Protein AF-A0A1W9UKH0-F1 (afdb_monomer_lite)

Radius of gyration: 16.09 Å; chains: 1; bounding box: 39×40×45 Å

Sequence (152 aa):
MLQLRPEDDPLRRAAEIKTLKNDLTALGKRLGFEAQQQPGWDVRWLEEEREMYVFAISTQAALGRCLLAQRAADKDAQRCLVVPGGRAGLIDLKLQRDPRLAHAVEASGWQFIKFRHLRRLVAKEELDRHALKTVLGLDPIAEQEAAQIPLF

Structure (mmCIF, N/CA/C/O backbone):
data_AF-A0A1W9UKH0-F1
#
_entry.id   AF-A0A1W9UKH0-F1
#
loop_
_atom_site.group_PDB
_atom_site.id
_atom_site.type_symbol
_atom_site.label_atom_id
_atom_site.label_alt_id
_atom_site.label_comp_id
_atom_site.label_asym_id
_atom_site.label_entity_id
_atom_site.label_seq_id
_atom_site.pdbx_PDB_ins_code
_atom_site.Cartn_x
_atom_site.Cartn_y
_atom_site.Cartn_z
_atom_site.occupancy
_atom_site.B_iso_or_equiv
_atom_site.auth_seq_id
_atom_site.auth_comp_id
_atom_site.auth_asym_id
_atom_site.auth_atom_id
_atom_site.pdbx_PDB_model_num
ATOM 1 N N . MET A 1 1 ? 19.414 3.053 -29.979 1.00 34.97 1 MET A N 1
ATOM 2 C CA . MET A 1 1 ? 18.074 3.684 -30.002 1.00 34.97 1 MET A CA 1
ATOM 3 C C . MET A 1 1 ? 17.412 3.402 -28.660 1.00 34.97 1 MET A C 1
ATOM 5 O O . MET A 1 1 ? 17.250 2.237 -28.327 1.00 34.97 1 MET A O 1
ATOM 9 N N . LEU A 1 2 ? 17.131 4.423 -27.848 1.00 42.22 2 LEU A N 1
ATOM 10 C CA . LEU A 1 2 ? 16.536 4.251 -26.519 1.00 42.22 2 LEU A CA 1
ATOM 11 C C . LEU A 1 2 ? 15.012 4.097 -26.681 1.00 42.22 2 LEU A C 1
ATOM 13 O O . LEU A 1 2 ? 14.290 5.089 -26.696 1.00 42.22 2 LEU A O 1
ATOM 17 N N . GLN A 1 3 ? 14.518 2.874 -26.894 1.00 47.09 3 GLN A N 1
ATOM 18 C CA . GLN A 1 3 ? 13.075 2.625 -26.865 1.00 47.09 3 GLN A CA 1
ATOM 19 C C . GLN A 1 3 ? 12.611 2.612 -25.409 1.00 47.09 3 GLN A C 1
ATOM 21 O O . GLN A 1 3 ? 12.989 1.737 -24.629 1.00 47.09 3 GLN A O 1
ATOM 26 N N . LEU A 1 4 ? 11.802 3.609 -25.046 1.00 44.41 4 LEU A N 1
ATOM 27 C CA . LEU A 1 4 ? 11.021 3.587 -23.816 1.00 44.41 4 LEU A CA 1
ATOM 28 C C . LEU A 1 4 ? 10.186 2.311 -23.837 1.00 44.41 4 LEU A C 1
ATOM 30 O O . LEU A 1 4 ? 9.484 2.029 -24.812 1.00 44.41 4 LEU A O 1
ATOM 34 N N . ARG A 1 5 ? 10.309 1.507 -22.784 1.00 55.56 5 ARG A N 1
ATOM 35 C CA . ARG A 1 5 ? 9.525 0.282 -22.682 1.00 55.56 5 ARG A CA 1
ATOM 36 C C . ARG A 1 5 ? 8.041 0.684 -22.691 1.00 55.56 5 ARG A C 1
ATOM 38 O O . ARG A 1 5 ? 7.710 1.774 -22.231 1.00 55.56 5 ARG A O 1
ATOM 45 N N . PRO A 1 6 ? 7.111 -0.154 -23.169 1.00 51.62 6 PRO A N 1
ATOM 46 C CA . PRO A 1 6 ? 5.681 0.190 -23.214 1.00 51.62 6 PRO A CA 1
ATOM 47 C C . PRO A 1 6 ? 5.071 0.557 -21.841 1.00 51.62 6 PRO A C 1
ATOM 49 O O . PRO A 1 6 ? 3.999 1.153 -21.780 1.00 51.62 6 PRO A O 1
ATOM 52 N N . GLU A 1 7 ? 5.775 0.230 -20.754 1.00 51.12 7 GLU A N 1
ATOM 53 C CA . GLU A 1 7 ? 5.556 0.604 -19.346 1.00 51.12 7 GLU A CA 1
ATOM 54 C C . GLU A 1 7 ? 5.993 2.047 -18.975 1.00 51.12 7 GLU A C 1
ATOM 56 O O . GLU A 1 7 ? 5.802 2.506 -17.839 1.00 51.12 7 GLU A O 1
ATOM 61 N N . ASP A 1 8 ? 6.570 2.790 -19.923 1.00 55.06 8 ASP A N 1
ATOM 62 C CA . ASP A 1 8 ? 6.976 4.192 -19.794 1.00 55.06 8 ASP A CA 1
ATOM 63 C C . ASP A 1 8 ? 6.002 5.209 -20.411 1.00 55.06 8 ASP A C 1
ATOM 65 O O . ASP A 1 8 ? 6.180 6.410 -20.200 1.00 55.06 8 ASP A O 1
ATOM 69 N N . ASP A 1 9 ? 4.928 4.751 -21.061 1.00 65.75 9 ASP A N 1
ATOM 70 C CA . ASP A 1 9 ? 3.885 5.620 -21.611 1.00 65.75 9 ASP A CA 1
ATOM 71 C C . ASP A 1 9 ? 3.058 6.324 -20.499 1.00 65.75 9 ASP A C 1
ATOM 73 O O . ASP A 1 9 ? 2.470 5.653 -19.639 1.00 65.75 9 ASP A O 1
ATOM 77 N N . PRO A 1 10 ? 2.987 7.671 -20.477 1.00 66.31 10 PRO A N 1
ATOM 78 C CA . PRO A 1 10 ? 2.275 8.423 -19.439 1.00 66.31 10 PRO A CA 1
ATOM 79 C C . PRO A 1 10 ? 0.762 8.164 -19.386 1.00 66.31 10 PRO A C 1
ATOM 81 O O . PRO A 1 10 ? 0.186 8.152 -18.295 1.00 66.31 10 PRO A O 1
ATOM 84 N N . LEU A 1 11 ? 0.114 7.939 -20.534 1.00 67.81 11 LEU A N 1
ATOM 85 C CA . LEU A 1 11 ? -1.334 7.723 -20.610 1.00 67.81 11 LEU A CA 1
ATOM 86 C C . LEU A 1 11 ? -1.705 6.346 -20.058 1.00 67.81 11 LEU A C 1
ATOM 88 O O . LEU A 1 11 ? -2.628 6.224 -19.249 1.00 67.81 11 LEU A O 1
ATOM 92 N N . ARG A 1 12 ? -0.934 5.314 -20.417 1.00 71.69 12 ARG A N 1
ATOM 93 C CA . ARG A 1 12 ? -1.097 3.960 -19.869 1.00 71.69 12 ARG A CA 1
ATOM 94 C C . ARG A 1 12 ? -0.882 3.929 -18.360 1.00 71.69 12 ARG A C 1
ATOM 96 O O . ARG A 1 12 ? -1.629 3.255 -17.659 1.00 71.69 12 ARG A O 1
ATOM 103 N N . ARG A 1 13 ? 0.071 4.710 -17.841 1.00 73.25 13 ARG A N 1
ATOM 104 C CA . ARG A 1 13 ? 0.289 4.850 -16.391 1.00 73.25 13 ARG A CA 1
ATOM 105 C C . ARG A 1 13 ? -0.894 5.476 -15.675 1.00 73.25 13 ARG A C 1
ATOM 107 O O . ARG A 1 13 ? -1.291 4.980 -14.626 1.00 73.25 13 ARG A O 1
ATOM 114 N N . ALA A 1 14 ? -1.451 6.554 -16.220 1.00 78.38 14 ALA A N 1
ATOM 115 C CA . ALA A 1 14 ? -2.616 7.199 -15.625 1.00 78.38 14 ALA A CA 1
ATOM 116 C C . ALA A 1 14 ? -3.819 6.240 -15.582 1.00 78.38 14 ALA A C 1
ATOM 118 O O . ALA A 1 14 ? -4.493 6.140 -14.555 1.00 78.38 14 ALA A O 1
ATOM 119 N N . ALA A 1 15 ? -4.039 5.484 -16.661 1.00 83.81 15 ALA A N 1
ATOM 120 C CA . ALA A 1 15 ? -5.076 4.457 -16.721 1.00 83.81 15 ALA A CA 1
ATOM 121 C C . ALA A 1 15 ? -4.828 3.309 -15.723 1.00 83.81 15 ALA A C 1
ATOM 123 O O . ALA A 1 15 ? -5.759 2.875 -15.041 1.00 83.81 15 ALA A O 1
ATOM 124 N N . GLU A 1 16 ? -3.582 2.848 -15.584 1.00 84.69 16 GLU A N 1
ATOM 125 C CA . GLU A 1 16 ? -3.219 1.802 -14.624 1.00 84.69 16 GLU A CA 1
ATOM 126 C C . GLU A 1 16 ? -3.432 2.264 -13.178 1.00 84.69 16 GLU A C 1
ATOM 128 O O . GLU A 1 16 ? -4.076 1.559 -12.406 1.00 84.69 16 GLU A O 1
ATOM 133 N N . ILE A 1 17 ? -2.980 3.471 -12.819 1.00 86.38 17 ILE A N 1
ATOM 134 C CA . ILE A 1 17 ? -3.213 4.048 -11.486 1.00 86.38 17 ILE A CA 1
ATOM 135 C C . ILE A 1 17 ? -4.711 4.140 -11.203 1.00 86.38 17 ILE A C 1
ATOM 137 O O . ILE A 1 17 ? -5.156 3.737 -10.131 1.00 86.38 17 ILE A O 1
ATOM 141 N N . LYS A 1 18 ? -5.500 4.648 -12.157 1.00 90.38 18 LYS A N 1
ATOM 142 C CA . LYS A 1 18 ? -6.957 4.750 -12.006 1.00 90.38 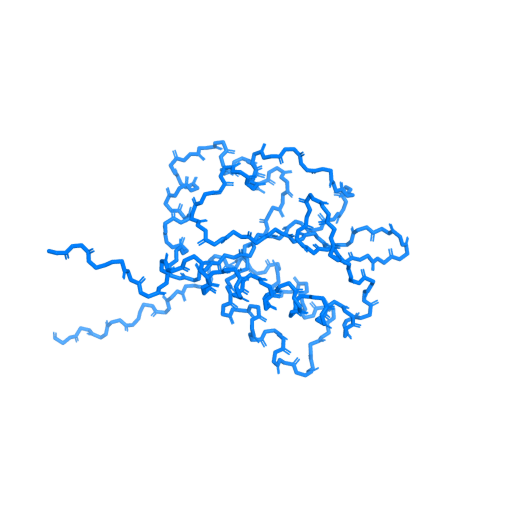18 LYS A CA 1
ATOM 143 C C . LYS A 1 18 ? -7.590 3.379 -11.758 1.00 90.38 18 LYS A C 1
ATOM 145 O O . LYS A 1 18 ? -8.444 3.255 -10.885 1.00 90.38 18 LYS A O 1
ATOM 150 N N . THR A 1 19 ? -7.140 2.357 -12.481 1.00 91.31 19 THR A N 1
ATOM 151 C CA . THR A 1 19 ? -7.604 0.975 -12.298 1.00 91.31 19 THR A CA 1
ATOM 152 C C . THR A 1 19 ? -7.266 0.469 -10.898 1.00 91.31 19 THR A C 1
ATOM 154 O O . THR A 1 19 ? -8.159 0.037 -10.183 1.00 91.31 19 THR A O 1
ATOM 157 N N . LEU A 1 20 ? -6.021 0.639 -10.444 1.00 91.19 20 LEU A N 1
ATOM 158 C CA . LEU A 1 20 ? -5.585 0.211 -9.109 1.00 91.19 20 LEU A CA 1
ATOM 159 C C . LEU A 1 20 ? -6.350 0.917 -7.978 1.00 91.19 20 LEU A C 1
ATOM 161 O O . LEU A 1 20 ? -6.665 0.294 -6.966 1.00 91.19 20 LEU A O 1
ATOM 165 N N . LYS A 1 21 ? -6.677 2.207 -8.136 1.00 93.62 21 LYS A N 1
ATOM 166 C CA . LYS A 1 21 ? -7.517 2.934 -7.169 1.00 93.62 21 LYS A CA 1
ATOM 167 C C . LYS A 1 21 ? -8.922 2.348 -7.092 1.00 93.62 21 LYS A C 1
ATOM 169 O O . LYS A 1 21 ? -9.456 2.169 -5.997 1.00 93.62 21 LYS A O 1
ATOM 174 N N . ASN A 1 22 ? -9.513 2.041 -8.244 1.00 94.25 22 ASN A N 1
ATOM 175 C CA . ASN A 1 22 ? -10.835 1.425 -8.316 1.00 94.25 22 ASN A CA 1
ATOM 176 C C . ASN A 1 22 ? -10.825 0.023 -7.700 1.00 94.25 22 ASN A C 1
ATOM 178 O O . ASN A 1 22 ? -11.698 -0.278 -6.891 1.00 94.25 22 ASN A O 1
ATOM 182 N N . ASP A 1 23 ? -9.804 -0.775 -8.006 1.00 92.19 23 ASP A N 1
ATOM 183 C CA . ASP A 1 23 ? -9.591 -2.115 -7.460 1.00 92.19 23 ASP A CA 1
ATOM 184 C C . ASP A 1 23 ? -9.497 -2.092 -5.927 1.00 92.19 23 ASP A C 1
ATOM 186 O O . ASP A 1 23 ? -10.207 -2.829 -5.247 1.00 92.19 23 ASP A O 1
ATOM 190 N N . LEU A 1 24 ? -8.677 -1.196 -5.364 1.00 93.81 24 LEU A N 1
ATOM 191 C CA . LEU A 1 24 ? -8.571 -1.002 -3.913 1.00 93.81 24 LEU A CA 1
ATOM 192 C C . LEU A 1 24 ? -9.889 -0.538 -3.294 1.00 93.81 24 LEU A C 1
ATOM 194 O O . LEU A 1 24 ? -10.243 -0.962 -2.198 1.00 93.81 24 LEU A O 1
ATOM 198 N N . THR A 1 25 ? -10.621 0.340 -3.978 1.00 94.88 25 THR A N 1
ATOM 199 C CA . THR A 1 25 ? -11.911 0.833 -3.483 1.00 94.88 25 THR A CA 1
ATOM 200 C C . THR A 1 25 ? -12.942 -0.298 -3.444 1.00 94.88 25 THR A C 1
ATOM 202 O O . THR A 1 25 ? -13.641 -0.467 -2.447 1.00 94.88 25 THR A O 1
ATOM 205 N N . ALA A 1 26 ? -13.023 -1.096 -4.511 1.00 92.50 26 ALA A N 1
ATOM 206 C CA . ALA A 1 26 ? -13.922 -2.243 -4.599 1.00 92.50 26 ALA A CA 1
ATOM 207 C C . ALA A 1 26 ? -13.562 -3.320 -3.566 1.00 92.50 26 ALA A C 1
ATOM 209 O O . ALA A 1 26 ? -14.448 -3.839 -2.888 1.00 92.50 26 ALA A O 1
ATOM 210 N N . LEU A 1 27 ? -12.267 -3.602 -3.400 1.00 91.62 27 LEU A N 1
ATOM 211 C CA . LEU A 1 27 ? -11.771 -4.560 -2.417 1.00 91.62 27 LEU A CA 1
ATOM 212 C C . LEU A 1 27 ? -12.121 -4.140 -0.986 1.00 91.62 27 LEU A C 1
ATOM 214 O O . LEU A 1 27 ? -12.656 -4.950 -0.236 1.00 91.62 27 LEU A O 1
ATOM 218 N N . GLY A 1 28 ? -11.878 -2.876 -0.625 1.00 92.06 28 GLY A N 1
ATOM 219 C CA . GLY A 1 28 ? -12.209 -2.358 0.703 1.00 92.06 28 GLY A CA 1
ATOM 220 C C . GLY A 1 28 ? -13.701 -2.473 1.011 1.00 92.06 28 GLY A C 1
ATOM 221 O O . GLY A 1 28 ? -14.067 -3.002 2.057 1.00 92.06 28 GLY A O 1
ATOM 222 N N . LYS A 1 29 ? -14.564 -2.090 0.058 1.00 92.62 29 LYS A N 1
ATOM 223 C CA . LYS A 1 29 ? -16.024 -2.232 0.192 1.00 92.62 29 LYS A CA 1
ATOM 224 C C . LYS A 1 29 ? -16.463 -3.686 0.346 1.00 92.62 29 LYS A C 1
ATOM 226 O O . LYS A 1 29 ? -17.305 -3.974 1.188 1.00 92.62 29 LYS A O 1
ATOM 231 N N . ARG A 1 30 ? -15.882 -4.609 -0.430 1.00 91.56 30 ARG A N 1
ATOM 232 C CA . ARG A 1 30 ? -16.169 -6.050 -0.322 1.00 91.56 30 ARG A CA 1
ATOM 233 C C . ARG A 1 30 ? -15.784 -6.606 1.048 1.00 91.56 30 ARG A C 1
ATOM 235 O O . ARG A 1 30 ? -16.481 -7.456 1.581 1.00 91.56 30 ARG A O 1
ATOM 242 N N . LEU A 1 31 ? -14.706 -6.087 1.625 1.00 90.25 31 LEU A N 1
ATOM 243 C CA . LEU A 1 31 ? -14.272 -6.408 2.980 1.00 90.25 31 LEU A CA 1
ATOM 244 C C . LEU A 1 31 ? -15.066 -5.649 4.058 1.00 90.25 31 LEU A C 1
ATOM 246 O O . LEU A 1 31 ? -14.767 -5.799 5.236 1.00 90.25 31 LEU A O 1
ATOM 250 N N . GLY A 1 32 ? -16.066 -4.840 3.701 1.00 92.12 32 GLY A N 1
ATOM 251 C CA . GLY A 1 32 ? -16.909 -4.098 4.642 1.00 92.12 32 GLY A CA 1
ATOM 252 C C . GLY A 1 32 ? -16.271 -2.832 5.219 1.00 92.12 32 GLY A C 1
ATOM 253 O O . GLY A 1 32 ? -16.735 -2.358 6.248 1.00 92.12 32 GLY A O 1
ATOM 254 N N . PHE A 1 33 ? -15.198 -2.314 4.619 1.00 93.31 33 PHE A N 1
ATOM 255 C CA . PHE A 1 33 ? -14.654 -1.001 4.968 1.00 93.31 33 PHE A CA 1
ATOM 256 C C . PHE A 1 33 ? -15.355 0.109 4.188 1.00 93.31 33 PHE A C 1
ATOM 258 O O . PHE A 1 33 ? -15.760 -0.064 3.031 1.00 93.31 33 PHE A O 1
ATOM 265 N N . GLU A 1 34 ? -15.374 1.303 4.765 1.00 94.88 34 GLU A N 1
ATOM 266 C CA . GLU A 1 34 ? -15.670 2.521 4.028 1.00 94.88 34 GLU A CA 1
ATOM 267 C C . GLU A 1 34 ? -14.443 2.927 3.203 1.00 94.88 34 GLU A C 1
ATOM 269 O O . GLU A 1 34 ? -13.509 3.557 3.694 1.00 94.88 34 GLU A O 1
ATOM 274 N N . ALA A 1 35 ? -14.412 2.525 1.930 1.00 94.62 35 ALA A N 1
ATOM 275 C CA . ALA A 1 35 ? -13.297 2.831 1.038 1.00 94.62 35 ALA A CA 1
ATOM 276 C C . ALA A 1 35 ? -13.519 4.137 0.258 1.00 94.62 35 ALA A C 1
ATOM 278 O O . ALA A 1 35 ? -14.486 4.259 -0.503 1.00 94.62 35 ALA A O 1
ATOM 279 N N . GLN A 1 36 ? -12.590 5.085 0.397 1.00 93.50 36 GLN A N 1
ATOM 280 C CA . GLN A 1 36 ? -12.674 6.424 -0.190 1.00 93.50 36 GLN A CA 1
ATOM 281 C C . GLN A 1 36 ? -11.380 6.804 -0.927 1.00 93.50 36 GLN A C 1
ATOM 283 O O . GLN A 1 36 ? -10.279 6.486 -0.481 1.00 93.50 36 GLN A O 1
ATOM 288 N N . GLN A 1 37 ? -11.503 7.515 -2.050 1.00 92.44 37 GLN A N 1
ATOM 289 C CA . GLN A 1 37 ? -10.371 8.132 -2.757 1.00 92.44 37 GLN A CA 1
ATOM 290 C C . GLN A 1 37 ? -10.314 9.612 -2.366 1.00 92.44 37 GLN A C 1
ATOM 292 O O . GLN A 1 37 ? -11.291 10.327 -2.579 1.00 92.44 37 GLN A O 1
ATOM 297 N N . GLN A 1 38 ? -9.204 10.085 -1.795 1.00 79.19 38 GLN A N 1
ATOM 298 C CA . GLN A 1 38 ? -9.087 11.461 -1.293 1.00 79.19 38 GLN A CA 1
ATOM 299 C C . GLN A 1 38 ? -7.710 12.079 -1.596 1.00 79.19 38 GLN A C 1
ATOM 301 O O . GLN A 1 38 ? -6.768 11.379 -1.946 1.00 79.19 38 GLN A O 1
ATOM 306 N N . PRO A 1 39 ? -7.536 13.404 -1.482 1.00 75.94 39 PRO A N 1
ATOM 307 C CA . PRO A 1 39 ? -6.207 14.008 -1.504 1.00 75.94 39 PRO A CA 1
ATOM 308 C C . PRO A 1 39 ? -5.307 13.497 -0.355 1.00 75.94 39 PRO A C 1
ATOM 310 O O . PRO A 1 39 ? -5.769 13.143 0.732 1.00 75.94 39 PRO A O 1
ATOM 313 N N . GLY A 1 40 ? -3.994 13.446 -0.598 1.00 83.31 40 GLY A N 1
ATOM 314 C CA . GLY A 1 40 ? -2.974 12.984 0.360 1.00 83.31 40 GLY A CA 1
ATOM 315 C C . GLY A 1 40 ? -2.702 11.473 0.332 1.00 83.31 40 GLY A C 1
ATOM 316 O O . GLY A 1 40 ? -1.538 11.067 0.328 1.00 83.31 40 GLY A O 1
ATOM 317 N N . TRP A 1 41 ? -3.751 10.654 0.218 1.00 88.94 41 TRP A N 1
ATOM 318 C CA . TRP A 1 41 ? -3.674 9.192 0.093 1.00 88.94 41 TRP A CA 1
ATOM 319 C C . TRP A 1 41 ? -4.503 8.719 -1.094 1.00 88.94 41 TRP A C 1
ATOM 321 O O . TRP A 1 41 ? -5.654 9.105 -1.218 1.00 88.94 41 TRP A O 1
ATOM 331 N N . ASP A 1 42 ? -3.959 7.857 -1.948 1.00 92.00 42 ASP A N 1
ATOM 332 C CA . ASP A 1 42 ? -4.658 7.418 -3.157 1.00 92.00 42 ASP A CA 1
ATOM 333 C C . ASP A 1 42 ? -5.978 6.700 -2.855 1.00 92.00 42 ASP A C 1
ATOM 335 O O . ASP A 1 42 ? -6.949 6.902 -3.588 1.00 92.00 42 ASP A O 1
ATOM 339 N N . VAL A 1 43 ? -6.008 5.902 -1.780 1.00 94.31 43 VAL A N 1
ATOM 340 C CA . VAL A 1 43 ? -7.210 5.263 -1.222 1.00 94.31 43 VAL A CA 1
ATOM 341 C C . VAL A 1 43 ? -7.077 5.178 0.302 1.00 94.31 43 VAL A C 1
ATOM 343 O O . VAL A 1 43 ? -5.984 4.928 0.808 1.00 94.31 43 VAL A O 1
ATOM 346 N N . ARG A 1 44 ? -8.180 5.347 1.031 1.00 94.44 44 ARG A N 1
ATOM 347 C CA . ARG A 1 44 ? -8.289 5.106 2.478 1.00 94.44 44 ARG A CA 1
ATOM 348 C C . ARG A 1 44 ? -9.421 4.130 2.747 1.00 94.44 44 ARG A C 1
ATOM 350 O O . ARG A 1 44 ? -10.456 4.216 2.088 1.00 94.44 44 ARG A O 1
ATOM 357 N N . TRP A 1 45 ? -9.221 3.216 3.684 1.00 94.94 45 TRP A N 1
ATOM 358 C CA . TRP A 1 45 ? -10.255 2.317 4.185 1.00 94.94 45 TRP A CA 1
ATOM 359 C C . TRP A 1 45 ? -10.520 2.648 5.642 1.00 94.94 45 TRP A C 1
ATOM 361 O O . TRP A 1 45 ? -9.601 2.577 6.464 1.00 94.94 45 TRP A O 1
ATOM 371 N N . LEU A 1 46 ? -11.767 3.009 5.927 1.00 93.81 46 LEU A N 1
ATOM 372 C CA . LEU A 1 46 ? -12.204 3.410 7.249 1.00 93.81 46 LEU A CA 1
ATOM 373 C C . LEU A 1 46 ? -13.140 2.372 7.872 1.00 93.81 46 LEU A C 1
ATOM 375 O O . LEU A 1 46 ? -13.839 1.634 7.171 1.00 93.81 46 LEU A O 1
ATOM 379 N N . GLU A 1 47 ? -13.143 2.342 9.196 1.00 93.12 47 GLU A N 1
ATOM 380 C CA . GLU A 1 47 ? -14.090 1.624 10.042 1.00 93.12 47 GLU A CA 1
ATOM 381 C C . GLU A 1 47 ? -14.453 2.537 11.210 1.00 93.12 47 GLU A C 1
ATOM 383 O O . GLU A 1 47 ? -13.557 3.034 11.885 1.00 93.12 47 GLU A O 1
ATOM 388 N N . GLU A 1 48 ? -15.747 2.797 11.421 1.00 90.06 48 GLU A N 1
ATOM 389 C CA . GLU A 1 48 ? -16.217 3.704 12.484 1.00 90.06 48 GLU A CA 1
ATOM 390 C C . GLU A 1 48 ? -15.474 5.057 12.471 1.00 90.06 48 GLU A C 1
ATOM 392 O O . GLU A 1 48 ? -14.975 5.525 13.492 1.00 90.06 48 GLU A O 1
ATOM 397 N N . GLU A 1 49 ? -15.337 5.652 11.279 1.00 87.44 49 GLU A N 1
ATOM 398 C CA . GLU A 1 49 ? -14.614 6.914 11.027 1.00 87.44 49 GLU A CA 1
ATOM 399 C C . GLU A 1 49 ? -13.094 6.876 11.287 1.00 87.44 49 GLU A C 1
ATOM 401 O O . GLU A 1 49 ? -12.414 7.875 11.052 1.00 87.44 49 GLU A O 1
ATOM 406 N N . ARG A 1 50 ? -12.534 5.730 11.695 1.00 91.25 50 ARG A N 1
ATOM 407 C CA . ARG A 1 50 ? -11.091 5.535 11.889 1.00 91.25 50 ARG A CA 1
ATOM 408 C C . ARG A 1 50 ? -10.436 4.930 10.666 1.00 91.25 50 ARG A C 1
ATOM 410 O O . ARG A 1 50 ? -10.954 3.996 10.056 1.00 91.25 50 ARG A O 1
ATOM 417 N N . GLU A 1 51 ? -9.254 5.417 10.331 1.00 92.50 51 GLU A N 1
ATOM 418 C CA . GLU A 1 51 ? -8.455 4.877 9.242 1.00 92.50 51 GLU A CA 1
ATOM 419 C C . GLU A 1 51 ? -7.805 3.554 9.657 1.00 92.50 51 GLU A C 1
ATOM 421 O O . GLU A 1 51 ? -6.917 3.510 10.505 1.00 92.50 51 GLU A O 1
ATOM 426 N N . MET A 1 52 ? -8.209 2.464 9.005 1.00 91.88 52 MET A N 1
ATOM 427 C CA . MET A 1 52 ? -7.614 1.143 9.226 1.00 91.88 52 MET A CA 1
ATOM 428 C C . MET A 1 52 ? -6.473 0.881 8.245 1.00 91.88 52 MET A C 1
ATOM 430 O O . MET A 1 52 ? -5.441 0.323 8.614 1.00 91.88 52 MET A O 1
ATOM 434 N N . TYR A 1 53 ? -6.640 1.319 6.992 1.00 92.75 53 TYR A N 1
ATOM 435 C CA . TYR A 1 53 ? -5.615 1.217 5.955 1.00 92.75 53 TYR A CA 1
ATOM 436 C C . TYR A 1 53 ? -5.552 2.486 5.115 1.00 92.75 53 TYR A C 1
ATOM 438 O O . TYR A 1 53 ? -6.576 3.016 4.677 1.00 92.75 53 TYR A O 1
ATOM 446 N N . VAL A 1 54 ? -4.336 2.927 4.807 1.00 93.50 54 VAL A N 1
ATOM 447 C CA . VAL A 1 54 ? -4.088 4.059 3.913 1.00 93.50 54 VAL A CA 1
ATOM 448 C C . VAL A 1 54 ? -3.106 3.655 2.820 1.00 93.50 54 VAL A C 1
ATOM 450 O O . VAL A 1 54 ? -2.021 3.132 3.079 1.00 93.50 54 VAL A O 1
ATOM 453 N N . PHE A 1 55 ? -3.495 3.877 1.567 1.00 93.06 55 PHE A N 1
ATOM 454 C CA . PHE A 1 55 ? -2.773 3.399 0.395 1.00 93.06 55 PHE A CA 1
ATOM 455 C C . PHE A 1 55 ? -2.189 4.561 -0.397 1.00 93.06 55 PHE A C 1
ATOM 457 O O . PHE A 1 55 ? -2.885 5.509 -0.764 1.00 93.06 55 PHE A O 1
ATOM 464 N N . ALA A 1 56 ? -0.904 4.460 -0.710 1.00 91.81 56 ALA A N 1
ATOM 465 C CA . ALA A 1 56 ? -0.226 5.285 -1.696 1.00 91.81 56 ALA A CA 1
ATOM 466 C C . ALA A 1 56 ? 0.161 4.408 -2.889 1.00 91.81 56 ALA A C 1
ATOM 468 O O . ALA A 1 56 ? 0.647 3.297 -2.705 1.00 91.81 56 ALA A O 1
ATOM 469 N N . ILE A 1 57 ? -0.012 4.894 -4.112 1.00 89.25 57 ILE A N 1
ATOM 470 C CA . ILE A 1 57 ? 0.368 4.192 -5.337 1.00 89.25 57 ILE A CA 1
ATOM 471 C C . ILE A 1 57 ? 1.556 4.928 -5.942 1.00 89.25 57 ILE A C 1
ATOM 473 O O . ILE A 1 57 ? 1.476 6.110 -6.271 1.00 89.25 57 ILE A O 1
ATOM 477 N N . SER A 1 58 ? 2.667 4.220 -6.127 1.00 85.69 58 SER A N 1
ATOM 478 C CA . SER A 1 58 ? 3.844 4.772 -6.789 1.00 85.69 58 SER A CA 1
ATOM 479 C C . SER A 1 58 ? 4.165 3.968 -8.036 1.00 85.69 58 SER A C 1
ATOM 481 O O . SER A 1 58 ? 4.531 2.799 -7.963 1.00 85.69 58 SER A O 1
ATOM 483 N N . THR A 1 59 ? 4.043 4.596 -9.205 1.00 74.19 59 THR A N 1
ATOM 484 C CA . THR A 1 59 ? 4.385 3.959 -10.487 1.00 74.19 59 THR A CA 1
ATOM 485 C C . THR A 1 59 ? 5.867 4.040 -10.805 1.00 74.19 59 THR A C 1
ATOM 487 O O . THR A 1 59 ? 6.351 3.283 -11.639 1.00 74.19 59 THR A O 1
ATOM 490 N N . GLN A 1 60 ? 6.620 4.920 -10.149 1.00 68.94 60 GLN A N 1
ATOM 491 C CA . GLN A 1 60 ? 8.067 5.057 -10.304 1.00 68.94 60 GLN A CA 1
ATOM 492 C C . GLN A 1 60 ? 8.763 4.585 -9.026 1.00 68.94 60 GLN A C 1
ATOM 494 O O . GLN A 1 60 ? 8.188 4.642 -7.948 1.00 68.94 60 GLN A O 1
ATOM 499 N N . ALA A 1 61 ? 10.045 4.218 -9.089 1.00 64.38 61 ALA A N 1
ATOM 500 C CA . ALA A 1 61 ? 10.844 3.991 -7.876 1.00 64.38 61 ALA A CA 1
ATOM 501 C C . ALA A 1 61 ? 11.122 5.305 -7.094 1.00 64.38 61 ALA A C 1
ATOM 503 O O . ALA A 1 61 ? 12.157 5.449 -6.446 1.00 64.38 61 ALA A O 1
ATOM 504 N N . ALA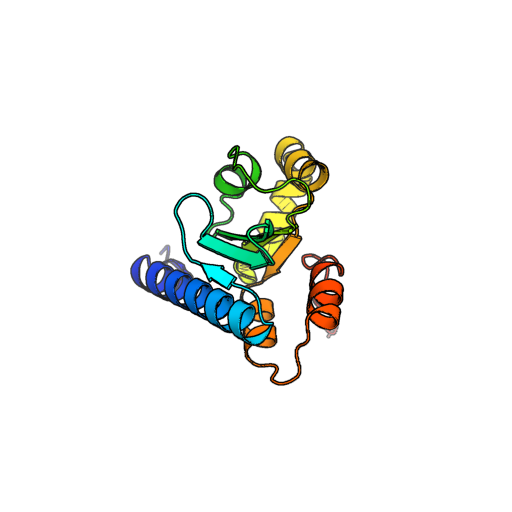 A 1 62 ? 10.246 6.309 -7.193 1.00 72.06 62 ALA A N 1
ATOM 505 C CA . ALA A 1 62 ? 10.320 7.611 -6.543 1.00 72.06 62 ALA A CA 1
ATOM 506 C C . ALA A 1 62 ? 9.800 7.530 -5.095 1.00 72.06 62 ALA A C 1
ATOM 508 O O . ALA A 1 62 ? 8.900 8.264 -4.696 1.00 72.06 62 ALA A O 1
ATOM 509 N N . LEU A 1 63 ? 10.383 6.619 -4.313 1.00 77.94 63 LEU A N 1
ATOM 510 C CA . LEU A 1 63 ? 9.971 6.301 -2.944 1.00 77.94 63 LEU A CA 1
ATOM 511 C C . LEU A 1 63 ? 9.989 7.514 -2.009 1.00 77.94 63 LEU A C 1
ATOM 513 O O . LEU A 1 63 ? 9.096 7.654 -1.184 1.00 77.94 63 LEU A O 1
ATOM 517 N N . GLY A 1 64 ? 10.954 8.424 -2.178 1.00 75.25 64 GLY A N 1
ATOM 518 C CA . GLY A 1 64 ? 11.105 9.592 -1.306 1.00 75.25 64 GLY A CA 1
ATOM 519 C C . GLY A 1 64 ? 9.861 10.481 -1.240 1.00 75.25 64 GLY A C 1
ATOM 520 O O . GLY A 1 64 ? 9.519 10.956 -0.166 1.00 75.25 64 GLY A O 1
ATOM 521 N N . ARG A 1 65 ? 9.114 10.643 -2.344 1.00 78.31 65 ARG A N 1
ATOM 522 C CA . ARG A 1 65 ? 7.874 11.451 -2.345 1.00 78.31 65 ARG A CA 1
ATOM 523 C C . ARG A 1 65 ? 6.723 10.791 -1.581 1.00 78.31 65 ARG A C 1
ATOM 525 O O . ARG A 1 65 ? 5.770 11.469 -1.206 1.00 78.31 65 ARG A O 1
ATOM 532 N N . CYS A 1 66 ? 6.774 9.476 -1.409 1.00 82.19 66 CYS A N 1
ATOM 533 C CA . CYS A 1 66 ? 5.749 8.719 -0.701 1.00 82.19 66 CYS A CA 1
ATOM 534 C C . CYS A 1 66 ? 6.126 8.532 0.766 1.00 82.19 66 CYS A C 1
ATOM 536 O O . CYS A 1 66 ? 5.317 8.834 1.632 1.00 82.19 66 CYS A O 1
ATOM 538 N N . LEU A 1 67 ? 7.356 8.082 1.020 1.00 83.00 67 LEU A N 1
ATOM 539 C CA . LEU A 1 67 ? 7.824 7.675 2.343 1.00 83.00 67 LEU A CA 1
ATOM 540 C C . LEU A 1 67 ? 8.272 8.852 3.215 1.00 83.00 67 LEU A C 1
ATOM 542 O O . LEU A 1 67 ? 8.079 8.810 4.421 1.00 83.00 67 LEU A O 1
ATOM 546 N N . LEU A 1 68 ? 8.863 9.898 2.622 1.00 81.25 68 LEU A N 1
ATOM 547 C CA . LEU A 1 68 ? 9.355 11.065 3.373 1.00 81.25 68 LEU A CA 1
ATOM 548 C C . LEU A 1 68 ? 8.337 12.209 3.425 1.00 81.25 68 LEU A C 1
ATOM 550 O O . LEU A 1 68 ? 8.543 13.189 4.138 1.00 81.25 68 LEU A O 1
ATOM 554 N N . ALA A 1 69 ? 7.251 12.119 2.653 1.00 78.94 69 ALA A N 1
ATOM 555 C CA . ALA A 1 69 ? 6.165 13.079 2.766 1.00 78.94 69 ALA A CA 1
ATOM 556 C C . ALA A 1 69 ? 5.452 12.859 4.102 1.00 78.94 69 ALA A C 1
ATOM 558 O O . ALA A 1 69 ? 4.954 11.766 4.366 1.00 78.94 69 ALA A O 1
ATOM 559 N N . GLN A 1 70 ? 5.367 13.906 4.920 1.00 70.38 70 GLN A N 1
ATOM 560 C CA . GLN A 1 70 ? 4.557 13.878 6.133 1.00 70.38 70 GLN A CA 1
ATOM 561 C C . GLN A 1 70 ? 3.082 13.814 5.731 1.00 70.38 70 GLN A C 1
ATOM 563 O O . GLN A 1 70 ? 2.481 14.816 5.346 1.00 70.38 70 GLN A O 1
ATOM 568 N N . ARG A 1 71 ? 2.517 12.607 5.757 1.00 78.94 71 ARG A N 1
ATOM 569 C CA . ARG A 1 71 ? 1.098 12.360 5.505 1.00 78.94 71 ARG A CA 1
ATOM 570 C C . ARG A 1 71 ? 0.444 12.003 6.824 1.00 78.94 71 ARG A C 1
ATOM 572 O O . ARG A 1 71 ? 0.817 11.008 7.444 1.00 78.94 71 ARG A O 1
ATOM 579 N N . ALA A 1 72 ? -0.523 12.816 7.231 1.00 79.94 72 ALA A N 1
ATOM 580 C CA . ALA A 1 72 ? -1.369 12.483 8.361 1.00 79.94 72 ALA A CA 1
ATOM 581 C C . ALA A 1 72 ? -2.124 11.182 8.052 1.00 79.94 72 ALA A C 1
ATOM 583 O O . ALA A 1 72 ? -2.656 11.012 6.950 1.00 79.94 72 ALA A O 1
ATOM 584 N N . ALA A 1 73 ? -2.092 10.269 9.010 1.00 83.06 73 ALA A N 1
ATOM 585 C CA . ALA A 1 73 ? -2.963 9.111 9.084 1.00 83.06 73 ALA A CA 1
ATOM 586 C C . ALA A 1 73 ? -3.189 8.796 10.566 1.00 83.06 73 ALA A C 1
ATOM 588 O O . ALA A 1 73 ? -2.355 9.198 11.393 1.00 83.06 73 ALA A O 1
ATOM 589 N N . ASP A 1 74 ? -4.260 8.080 10.894 1.00 85.00 74 ASP A N 1
ATOM 590 C CA . ASP A 1 74 ? -4.491 7.647 12.273 1.00 85.00 74 ASP A CA 1
ATOM 591 C C . ASP A 1 74 ? -3.319 6.804 12.797 1.00 85.00 74 ASP A C 1
ATOM 593 O O . ASP A 1 74 ? -2.593 6.147 12.045 1.00 85.00 74 ASP A O 1
ATOM 597 N N . LYS A 1 75 ? -3.097 6.851 14.117 1.00 81.00 75 LYS A N 1
ATOM 598 C CA . LYS A 1 75 ? -1.926 6.236 14.764 1.00 81.00 75 LYS A CA 1
ATOM 599 C C . LYS A 1 75 ? -1.809 4.738 14.463 1.00 81.00 75 LYS A C 1
ATOM 601 O O . LYS A 1 75 ? -0.701 4.253 14.252 1.00 81.00 75 LYS A O 1
ATOM 606 N N . ASP A 1 76 ? -2.946 4.054 14.412 1.00 85.00 76 ASP A N 1
ATOM 607 C CA . ASP A 1 76 ? -3.035 2.607 14.215 1.00 85.00 76 ASP A CA 1
ATOM 608 C C . ASP A 1 76 ? -3.325 2.226 12.749 1.00 85.00 76 ASP A C 1
ATOM 610 O O . ASP A 1 76 ? -3.477 1.046 12.432 1.00 85.00 76 ASP A O 1
ATOM 614 N N . ALA A 1 77 ? -3.370 3.211 11.841 1.00 89.50 77 ALA A N 1
ATOM 615 C CA . ALA A 1 77 ? -3.612 2.978 10.425 1.00 89.50 77 ALA A CA 1
ATOM 616 C C . ALA A 1 77 ? -2.419 2.273 9.769 1.00 89.50 77 ALA A C 1
ATOM 618 O O . ALA A 1 77 ? -1.277 2.751 9.801 1.00 89.50 77 ALA A O 1
ATOM 619 N N . GLN A 1 78 ? -2.692 1.169 9.076 1.00 90.56 78 GLN A N 1
ATOM 620 C CA . GLN A 1 78 ? -1.682 0.462 8.303 1.00 90.56 78 GLN A CA 1
ATOM 621 C C . GLN A 1 78 ? -1.368 1.232 7.014 1.00 90.56 78 GLN A C 1
ATOM 623 O O . GLN A 1 78 ? -2.216 1.389 6.131 1.00 90.56 78 GLN A O 1
ATOM 628 N N . ARG A 1 79 ? -0.120 1.692 6.876 1.00 91.56 79 ARG A N 1
ATOM 629 C CA . ARG A 1 79 ? 0.356 2.378 5.666 1.00 91.56 79 ARG A CA 1
ATOM 630 C C . ARG A 1 79 ? 0.790 1.363 4.618 1.00 91.56 79 ARG A C 1
ATOM 632 O O . ARG A 1 79 ? 1.617 0.492 4.894 1.00 91.56 79 ARG A O 1
ATOM 639 N N . CYS A 1 80 ? 0.268 1.493 3.406 1.00 91.19 80 CYS A N 1
ATOM 640 C CA . CYS A 1 80 ? 0.544 0.586 2.300 1.00 91.19 80 CYS A CA 1
ATOM 641 C C . CYS A 1 80 ? 1.050 1.356 1.075 1.00 91.19 80 CYS A C 1
ATOM 643 O O . CYS A 1 80 ? 0.391 2.272 0.584 1.00 91.19 80 CYS A O 1
ATOM 645 N N . LEU A 1 81 ? 2.204 0.961 0.540 1.00 89.88 81 LEU A N 1
ATOM 646 C CA . LEU A 1 81 ? 2.759 1.489 -0.700 1.00 89.88 81 LEU A CA 1
ATOM 647 C C . LEU A 1 81 ? 2.601 0.458 -1.820 1.00 89.88 81 LEU A C 1
ATOM 649 O O . LEU A 1 81 ? 3.233 -0.594 -1.824 1.00 89.88 81 LEU A O 1
ATOM 653 N N . VAL A 1 82 ? 1.755 0.768 -2.792 1.00 89.88 82 VAL A N 1
ATOM 654 C CA . VAL A 1 82 ? 1.448 -0.091 -3.933 1.00 89.88 82 VAL A CA 1
ATOM 655 C C . VAL A 1 82 ? 2.409 0.234 -5.078 1.00 89.88 82 VAL A C 1
ATOM 657 O O . VAL A 1 82 ? 2.478 1.382 -5.524 1.00 89.88 82 VAL A O 1
ATOM 660 N N . VAL A 1 83 ? 3.165 -0.759 -5.555 1.00 87.31 83 VAL A N 1
ATOM 661 C CA . VAL A 1 83 ? 4.307 -0.566 -6.473 1.00 87.31 83 VAL A CA 1
ATOM 662 C C . VAL A 1 83 ? 4.324 -1.560 -7.643 1.00 87.31 83 VAL A C 1
ATOM 664 O O . VAL A 1 83 ? 3.860 -2.698 -7.507 1.00 87.31 83 VAL A O 1
ATOM 667 N N . PRO A 1 84 ? 4.880 -1.193 -8.813 1.00 83.88 84 PRO A N 1
ATOM 668 C CA . PRO A 1 84 ? 5.003 -2.114 -9.935 1.00 83.88 84 PRO A CA 1
ATOM 669 C C . PRO A 1 84 ? 6.042 -3.200 -9.639 1.00 83.88 84 PRO A C 1
ATOM 671 O O . PRO A 1 84 ? 7.171 -2.917 -9.238 1.00 83.88 84 PRO A O 1
ATOM 674 N N . GLY A 1 85 ? 5.680 -4.459 -9.905 1.00 77.50 85 GLY A N 1
ATOM 675 C CA . GLY A 1 85 ? 6.527 -5.617 -9.601 1.00 77.50 85 GLY A CA 1
ATOM 676 C C . GLY A 1 85 ? 7.898 -5.581 -10.285 1.00 77.50 85 GLY A C 1
ATOM 677 O O . GLY A 1 85 ? 8.888 -5.913 -9.646 1.00 77.50 85 GLY A O 1
ATOM 678 N N . GLY A 1 86 ? 7.976 -5.106 -11.534 1.00 76.75 86 GLY A N 1
ATOM 679 C CA . GLY A 1 86 ? 9.237 -4.986 -12.281 1.00 76.75 86 GLY A CA 1
ATOM 680 C C . GLY A 1 86 ? 10.220 -3.947 -11.723 1.00 76.75 86 GLY A C 1
ATOM 681 O O . GLY A 1 86 ? 11.348 -3.858 -12.197 1.00 76.75 86 GLY A O 1
ATOM 682 N N . ARG A 1 87 ? 9.815 -3.149 -10.722 1.00 76.94 87 ARG A N 1
ATOM 683 C CA . ARG A 1 87 ? 10.683 -2.180 -10.031 1.00 76.94 87 ARG A CA 1
ATOM 684 C C . ARG A 1 87 ? 10.970 -2.560 -8.577 1.00 76.94 87 ARG A C 1
ATOM 686 O O . ARG A 1 87 ? 11.646 -1.787 -7.908 1.00 76.94 87 ARG A O 1
ATOM 693 N N . ALA A 1 88 ? 10.512 -3.724 -8.106 1.00 79.00 88 ALA A N 1
ATOM 694 C CA . ALA A 1 88 ? 10.729 -4.177 -6.729 1.00 79.00 88 ALA A CA 1
ATOM 695 C C . ALA A 1 88 ? 12.225 -4.250 -6.375 1.00 79.00 88 ALA A C 1
ATOM 697 O O . ALA A 1 88 ? 12.649 -3.579 -5.447 1.00 79.00 88 ALA A O 1
ATOM 698 N N . GLY A 1 89 ? 13.058 -4.892 -7.203 1.00 79.31 89 GLY A N 1
ATOM 699 C CA . GLY A 1 89 ? 14.503 -4.949 -6.935 1.00 79.31 89 GLY A CA 1
ATOM 700 C C . GLY A 1 89 ? 15.192 -3.574 -6.894 1.00 79.31 89 GLY A C 1
ATOM 701 O O . GLY A 1 89 ? 16.140 -3.368 -6.142 1.00 79.31 89 GLY A O 1
ATOM 702 N N . LEU A 1 90 ? 14.696 -2.586 -7.651 1.00 83.00 90 LEU A N 1
ATOM 703 C CA . LEU A 1 90 ? 15.198 -1.207 -7.567 1.00 83.00 90 LEU A CA 1
ATOM 704 C C . LEU A 1 90 ? 14.729 -0.500 -6.286 1.00 83.00 90 LEU A C 1
ATOM 706 O O . LEU A 1 90 ? 15.440 0.362 -5.773 1.00 83.00 90 LEU A O 1
ATOM 710 N N . ILE A 1 91 ? 13.532 -0.821 -5.796 1.00 83.88 91 ILE A N 1
ATOM 711 C CA . ILE A 1 91 ? 13.016 -0.330 -4.515 1.00 83.88 91 ILE A CA 1
ATOM 712 C C . ILE A 1 91 ? 13.879 -0.878 -3.380 1.00 83.88 91 ILE A C 1
ATOM 714 O O . ILE A 1 91 ? 14.375 -0.084 -2.583 1.00 83.88 91 ILE A O 1
ATOM 718 N N . ASP A 1 92 ? 14.159 -2.178 -3.390 1.00 84.00 92 ASP A N 1
ATOM 719 C CA . ASP A 1 92 ? 14.995 -2.843 -2.387 1.00 84.00 92 ASP A CA 1
ATOM 720 C C . ASP A 1 92 ? 16.404 -2.250 -2.372 1.00 84.00 92 ASP A C 1
ATOM 722 O O . ASP A 1 92 ? 16.906 -1.846 -1.325 1.00 84.00 92 ASP A O 1
ATOM 726 N N . LEU A 1 93 ? 17.006 -2.069 -3.554 1.00 84.56 93 LEU A N 1
ATOM 727 C CA . LEU A 1 93 ? 18.308 -1.416 -3.686 1.00 84.56 93 LEU A CA 1
ATOM 728 C C . LEU A 1 93 ? 18.312 0.008 -3.106 1.00 84.56 93 LEU A C 1
ATOM 730 O O . LEU A 1 93 ? 19.313 0.444 -2.541 1.00 84.56 93 LEU A O 1
ATOM 734 N N . LYS A 1 94 ? 17.216 0.762 -3.259 1.00 86.88 94 LYS A N 1
ATOM 735 C CA . LYS A 1 94 ? 17.098 2.119 -2.703 1.00 86.88 94 LYS A CA 1
ATOM 736 C C . LYS A 1 94 ? 16.939 2.111 -1.189 1.00 86.88 94 LYS A C 1
ATOM 738 O O . LYS A 1 94 ? 17.547 2.959 -0.545 1.00 86.88 94 LYS A O 1
ATOM 743 N N . LEU A 1 95 ? 16.161 1.181 -0.640 1.00 87.06 95 LEU A N 1
ATOM 744 C CA . LEU A 1 95 ? 16.001 1.024 0.807 1.00 87.06 95 LEU A CA 1
ATOM 745 C C . LEU A 1 95 ? 17.324 0.627 1.470 1.00 87.06 95 LEU A C 1
ATOM 747 O O . LEU A 1 95 ? 17.689 1.204 2.486 1.00 87.06 95 LEU A O 1
ATOM 751 N N . GLN A 1 96 ? 18.092 -0.269 0.844 1.00 86.62 96 GLN A N 1
ATOM 752 C CA . GLN A 1 96 ? 19.415 -0.670 1.336 1.00 86.62 96 GLN A CA 1
ATOM 753 C C . GLN A 1 96 ? 20.450 0.463 1.287 1.00 86.62 96 GLN A C 1
ATOM 755 O O . GLN A 1 96 ? 21.373 0.492 2.096 1.00 86.62 96 GLN A O 1
ATOM 760 N N . ARG A 1 97 ? 20.338 1.381 0.317 1.00 89.25 97 ARG A N 1
ATOM 761 C CA . ARG A 1 97 ? 21.324 2.454 0.099 1.00 89.25 97 ARG A CA 1
ATOM 762 C C . ARG A 1 97 ? 20.991 3.773 0.794 1.00 89.25 97 ARG A C 1
ATOM 764 O O . ARG A 1 97 ? 21.915 4.533 1.070 1.00 89.25 97 ARG A O 1
ATOM 771 N N . ASP A 1 98 ? 19.716 4.082 1.030 1.00 89.56 98 ASP A N 1
ATOM 772 C CA . ASP A 1 98 ? 19.292 5.329 1.680 1.00 89.56 98 ASP A CA 1
ATOM 773 C C . ASP A 1 98 ? 18.673 5.036 3.059 1.00 89.56 98 ASP A C 1
ATOM 775 O O . ASP A 1 98 ? 17.488 4.688 3.141 1.00 89.56 98 ASP A O 1
ATOM 779 N N . PRO A 1 99 ? 19.430 5.225 4.157 1.00 88.69 99 PRO A N 1
ATOM 780 C CA . PRO A 1 99 ? 18.954 4.912 5.503 1.00 88.69 99 PRO A CA 1
ATOM 781 C C . PRO A 1 99 ? 17.754 5.766 5.923 1.00 88.69 99 PRO A C 1
ATOM 783 O O . PRO A 1 99 ? 16.980 5.351 6.779 1.00 88.69 99 PRO A O 1
ATOM 786 N N . ARG A 1 100 ? 17.537 6.936 5.304 1.00 89.69 100 ARG A N 1
ATOM 787 C CA . ARG A 1 100 ? 16.354 7.764 5.588 1.00 89.69 100 ARG A CA 1
ATOM 788 C C . ARG A 1 100 ? 15.084 7.095 5.081 1.00 89.69 100 ARG A C 1
ATOM 790 O O . ARG A 1 100 ? 14.042 7.216 5.714 1.00 89.69 100 ARG A O 1
ATOM 797 N N . LEU A 1 101 ? 15.163 6.401 3.941 1.00 87.25 101 LEU A N 1
ATOM 798 C CA . LEU A 1 101 ? 14.029 5.659 3.394 1.00 87.25 101 LEU A CA 1
ATOM 799 C C . LEU A 1 101 ? 13.738 4.418 4.235 1.00 87.25 101 LEU A C 1
ATOM 801 O O . LEU A 1 101 ? 12.578 4.194 4.560 1.00 87.25 101 LEU A O 1
ATOM 805 N N . ALA A 1 102 ? 14.771 3.661 4.617 1.00 87.19 102 ALA A N 1
ATOM 806 C CA . ALA A 1 102 ? 14.619 2.510 5.508 1.00 87.19 102 ALA A CA 1
ATOM 807 C C . ALA A 1 102 ? 13.997 2.923 6.851 1.00 87.19 102 ALA A C 1
ATOM 809 O O . ALA A 1 102 ? 12.966 2.385 7.246 1.00 87.19 102 ALA A O 1
ATOM 810 N N . HIS A 1 103 ? 14.532 3.972 7.480 1.00 88.31 103 HIS A N 1
ATOM 811 C CA . HIS A 1 103 ? 13.988 4.490 8.731 1.00 88.31 103 HIS A CA 1
ATOM 812 C C . HIS A 1 103 ? 12.537 4.967 8.587 1.00 88.31 103 HIS A C 1
ATOM 814 O O . HIS A 1 103 ? 11.716 4.705 9.458 1.00 88.31 103 HIS A O 1
ATOM 820 N N . ALA A 1 104 ? 12.185 5.630 7.481 1.00 87.25 104 ALA A N 1
ATOM 821 C CA . ALA A 1 104 ? 10.805 6.043 7.235 1.00 87.25 104 ALA A CA 1
ATOM 822 C C . ALA A 1 104 ? 9.847 4.847 7.083 1.00 87.25 104 ALA A C 1
ATOM 824 O O . ALA A 1 104 ? 8.713 4.917 7.562 1.00 87.25 104 ALA A O 1
ATOM 825 N N . VAL A 1 105 ? 10.295 3.757 6.445 1.00 87.12 105 VAL A N 1
ATOM 826 C CA . VAL A 1 105 ? 9.534 2.499 6.342 1.00 87.12 105 VAL A CA 1
ATOM 827 C C . VAL A 1 105 ? 9.301 1.903 7.723 1.00 87.12 105 VAL A C 1
ATOM 829 O O . VAL A 1 105 ? 8.150 1.657 8.075 1.00 87.12 105 VAL A O 1
ATOM 832 N N . GLU A 1 106 ? 10.365 1.731 8.504 1.00 85.94 106 GLU A N 1
ATOM 833 C CA . GLU A 1 106 ? 10.316 1.109 9.829 1.00 85.94 106 GLU A CA 1
ATOM 834 C C . GLU A 1 106 ? 9.501 1.944 10.825 1.00 85.94 106 GLU A C 1
ATOM 836 O O . GLU A 1 106 ? 8.564 1.438 11.438 1.00 85.94 106 GLU A O 1
ATOM 841 N N . ALA A 1 107 ? 9.791 3.244 10.941 1.00 85.50 107 ALA A N 1
ATOM 842 C CA . ALA A 1 107 ? 9.155 4.123 11.921 1.00 85.50 107 ALA A CA 1
ATOM 843 C C . ALA A 1 107 ? 7.654 4.327 11.669 1.00 85.50 107 ALA A C 1
ATOM 845 O O . ALA A 1 107 ? 6.894 4.550 12.608 1.00 85.50 107 ALA A O 1
ATOM 846 N N . SER A 1 108 ? 7.221 4.267 10.404 1.00 82.81 108 SER A N 1
ATOM 847 C CA . SER A 1 108 ? 5.813 4.461 10.024 1.00 82.81 108 SER A CA 1
ATOM 848 C C . SER A 1 108 ? 5.084 3.158 9.677 1.00 82.81 108 SER A C 1
ATOM 850 O O . SER A 1 108 ? 3.910 3.217 9.297 1.00 82.81 108 SER A O 1
ATOM 852 N N . GLY A 1 109 ? 5.766 2.010 9.788 1.00 85.12 109 GLY A N 1
ATOM 853 C CA . GLY A 1 109 ? 5.216 0.673 9.556 1.00 85.12 109 GLY A CA 1
ATOM 854 C C . GLY A 1 109 ? 4.745 0.416 8.123 1.00 85.12 109 GLY A C 1
ATOM 855 O O . GLY A 1 109 ? 3.698 -0.199 7.935 1.00 85.12 109 GLY A O 1
ATOM 856 N N . TRP A 1 110 ? 5.450 0.919 7.105 1.00 87.94 110 TRP A N 1
ATOM 857 C CA . TRP A 1 110 ? 5.018 0.782 5.707 1.00 87.94 110 TRP A CA 1
ATOM 858 C C . TRP A 1 110 ? 5.068 -0.665 5.201 1.00 87.94 110 TRP A C 1
ATOM 860 O O . TRP A 1 110 ? 6.083 -1.338 5.329 1.00 87.94 110 TRP A O 1
ATOM 870 N N . GLN A 1 111 ? 4.006 -1.090 4.513 1.00 88.06 111 GLN A N 1
ATOM 871 C CA . GLN A 1 111 ? 3.917 -2.379 3.816 1.00 88.06 111 GLN A CA 1
ATOM 872 C C . GLN A 1 111 ? 3.883 -2.184 2.295 1.00 88.06 111 GLN A C 1
ATOM 874 O O . GLN A 1 111 ? 3.210 -1.280 1.801 1.00 88.06 111 GLN A O 1
ATOM 879 N N . PHE A 1 112 ? 4.578 -3.023 1.524 1.00 86.50 112 PHE A N 1
ATOM 880 C CA . PHE A 1 112 ? 4.758 -2.834 0.075 1.00 86.50 112 PHE A CA 1
ATOM 881 C C . PHE A 1 112 ? 3.949 -3.816 -0.778 1.00 86.50 112 PHE A C 1
ATOM 883 O O . PHE A 1 112 ? 4.312 -4.968 -0.939 1.00 86.50 112 PHE A O 1
ATOM 890 N N . ILE A 1 113 ? 2.903 -3.373 -1.462 1.00 87.06 113 ILE A N 1
ATOM 891 C CA . ILE A 1 113 ? 2.046 -4.271 -2.245 1.00 87.06 113 ILE A CA 1
ATOM 892 C C . ILE A 1 113 ? 2.425 -4.209 -3.728 1.00 87.06 113 ILE A C 1
ATOM 894 O O . ILE A 1 113 ? 2.241 -3.190 -4.392 1.00 87.06 113 ILE A O 1
ATOM 898 N N . LYS A 1 114 ? 2.908 -5.315 -4.306 1.00 86.38 114 LYS A N 1
ATOM 899 C CA . LYS A 1 114 ? 3.151 -5.398 -5.759 1.00 86.38 114 LYS A CA 1
ATOM 900 C C . LYS A 1 114 ? 1.815 -5.338 -6.525 1.00 86.38 114 LYS A C 1
ATOM 902 O O . LYS A 1 114 ? 0.856 -6.002 -6.136 1.00 86.38 114 LYS A O 1
ATOM 907 N N . PHE A 1 115 ? 1.754 -4.648 -7.671 1.00 86.69 115 PHE A N 1
ATOM 908 C CA . PHE A 1 115 ? 0.525 -4.538 -8.495 1.00 86.69 115 PHE A CA 1
ATOM 909 C C . PHE A 1 115 ? -0.102 -5.903 -8.815 1.00 86.69 115 PHE A C 1
ATOM 911 O O . PHE A 1 115 ? -1.310 -6.091 -8.698 1.00 86.69 115 PHE A O 1
ATOM 918 N N . ARG A 1 116 ? 0.734 -6.887 -9.167 1.00 83.81 116 ARG A N 1
ATOM 919 C CA . ARG A 1 116 ? 0.305 -8.273 -9.409 1.00 83.81 116 ARG A CA 1
ATOM 920 C C . ARG A 1 116 ? -0.349 -8.925 -8.187 1.00 83.81 116 ARG A C 1
ATOM 922 O O . ARG A 1 116 ? -1.275 -9.707 -8.360 1.00 83.81 116 ARG A O 1
ATOM 929 N N . HIS A 1 117 ? 0.105 -8.611 -6.974 1.00 84.25 117 HIS A N 1
ATOM 930 C CA . HIS A 1 117 ? -0.456 -9.178 -5.743 1.00 84.25 117 HIS A CA 1
ATOM 931 C C . HIS A 1 117 ? -1.800 -8.532 -5.425 1.00 84.25 117 HIS A C 1
ATOM 933 O O . HIS A 1 117 ? -2.753 -9.248 -5.139 1.00 84.25 117 HIS A O 1
ATOM 939 N N . LEU A 1 118 ? -1.917 -7.210 -5.597 1.00 86.38 118 LEU A N 1
ATOM 940 C CA . LEU A 1 118 ? -3.202 -6.521 -5.471 1.00 86.38 118 LEU A CA 1
ATOM 941 C C . LEU A 1 118 ? -4.248 -7.101 -6.435 1.00 86.38 118 LEU A C 1
ATOM 943 O O . LEU A 1 118 ? -5.341 -7.451 -6.007 1.00 86.38 118 LEU A O 1
ATOM 947 N N . ARG A 1 119 ? -3.897 -7.296 -7.714 1.00 85.38 119 ARG A N 1
ATOM 948 C CA . ARG A 1 119 ? -4.811 -7.906 -8.699 1.00 85.38 119 ARG A CA 1
ATOM 949 C C . ARG A 1 119 ? -5.252 -9.317 -8.295 1.00 85.38 119 ARG A C 1
ATOM 951 O O . ARG A 1 119 ? -6.421 -9.652 -8.440 1.00 85.38 119 ARG A O 1
ATOM 958 N N . ARG A 1 120 ? -4.341 -10.131 -7.744 1.00 85.06 120 ARG A N 1
ATOM 959 C CA . ARG A 1 120 ? -4.678 -11.461 -7.205 1.00 85.06 120 ARG A CA 1
ATOM 960 C C . ARG A 1 120 ? -5.636 -11.372 -6.016 1.00 85.06 120 ARG A C 1
ATOM 962 O O . ARG A 1 120 ? -6.563 -12.166 -5.948 1.00 85.06 120 ARG A O 1
ATOM 969 N N . LEU A 1 121 ? -5.433 -10.424 -5.099 1.00 85.12 121 LEU A N 1
ATOM 970 C CA . LEU A 1 121 ? -6.327 -10.213 -3.952 1.00 85.12 121 LEU A CA 1
ATOM 971 C C . LEU A 1 121 ? -7.732 -9.792 -4.391 1.00 85.12 121 LEU A C 1
ATOM 973 O O . LEU A 1 121 ? -8.718 -10.286 -3.857 1.00 85.12 121 LEU A O 1
ATOM 977 N N . VAL A 1 122 ? -7.825 -8.923 -5.395 1.00 85.75 122 VAL A N 1
ATOM 978 C CA . VAL A 1 122 ? -9.106 -8.482 -5.966 1.00 85.75 122 VAL A CA 1
ATOM 979 C C . VAL A 1 122 ? -9.838 -9.651 -6.631 1.00 85.75 122 VAL A C 1
ATOM 981 O O . VAL A 1 122 ? -11.041 -9.808 -6.430 1.00 85.75 122 VAL A O 1
ATOM 984 N N . ALA A 1 123 ? -9.114 -10.509 -7.354 1.00 85.44 123 ALA A N 1
ATOM 985 C CA . ALA A 1 123 ? -9.676 -11.675 -8.036 1.00 85.44 123 ALA A CA 1
ATOM 986 C C . ALA A 1 123 ? -10.089 -12.829 -7.100 1.00 85.44 123 ALA A C 1
ATOM 988 O O . ALA A 1 123 ? -10.859 -13.688 -7.515 1.00 85.44 123 ALA A O 1
ATOM 989 N N . LYS A 1 124 ? -9.596 -12.876 -5.856 1.00 84.25 124 LYS A N 1
ATOM 990 C CA . LYS A 1 124 ? -10.032 -13.870 -4.863 1.00 84.25 124 LYS A CA 1
ATOM 991 C C . LYS A 1 124 ? -11.427 -13.516 -4.346 1.00 84.25 124 LYS A C 1
ATOM 993 O O . LYS A 1 124 ? -11.609 -12.445 -3.771 1.00 84.25 124 LYS A O 1
ATOM 998 N N . GLU A 1 125 ? -12.386 -14.417 -4.535 1.00 72.81 125 GLU A N 1
ATOM 999 C CA . GLU A 1 125 ? -13.768 -14.238 -4.070 1.00 72.81 125 GLU A CA 1
ATOM 1000 C C . GLU A 1 125 ? -13.881 -14.391 -2.545 1.00 72.81 125 GLU A C 1
ATOM 1002 O O . GLU A 1 125 ? -14.486 -13.548 -1.890 1.00 72.81 125 GLU A O 1
ATOM 1007 N N . GLU A 1 126 ? -13.200 -15.382 -1.966 1.00 77.12 126 GLU A N 1
ATOM 1008 C CA . GLU A 1 126 ? -13.201 -15.681 -0.524 1.00 77.12 126 GLU A CA 1
ATOM 1009 C C . GLU A 1 126 ? -12.043 -14.992 0.226 1.00 77.12 126 GLU A C 1
ATOM 1011 O O . GLU A 1 126 ? -11.318 -15.610 1.005 1.00 77.12 126 GLU A O 1
ATOM 1016 N N . LEU A 1 127 ? -11.799 -13.706 -0.043 1.00 80.44 127 LEU A N 1
ATOM 1017 C CA . LEU A 1 127 ? -10.869 -12.928 0.780 1.00 80.44 127 LEU A CA 1
ATOM 1018 C C . LEU A 1 127 ? -11.629 -12.298 1.948 1.00 80.44 127 LEU A C 1
ATOM 1020 O O . LEU A 1 127 ? -12.464 -11.423 1.729 1.00 80.44 127 LEU A O 1
ATOM 1024 N N . ASP A 1 128 ? -11.282 -12.683 3.174 1.00 84.25 128 ASP A N 1
ATOM 1025 C CA . ASP A 1 128 ? -11.737 -12.008 4.389 1.00 84.25 128 ASP A CA 1
ATOM 1026 C C . ASP A 1 128 ? -10.663 -11.061 4.967 1.00 84.25 128 ASP A C 1
ATOM 1028 O O . ASP A 1 128 ? -9.522 -10.968 4.496 1.00 84.25 128 ASP A O 1
ATOM 1032 N N . ARG A 1 129 ? -11.042 -10.312 6.008 1.00 84.00 129 ARG A N 1
ATOM 1033 C CA . ARG A 1 129 ? -10.164 -9.329 6.661 1.00 84.00 129 ARG A CA 1
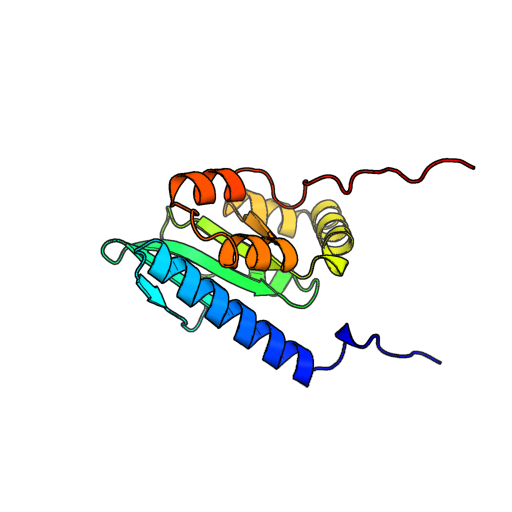ATOM 1034 C C . ARG A 1 1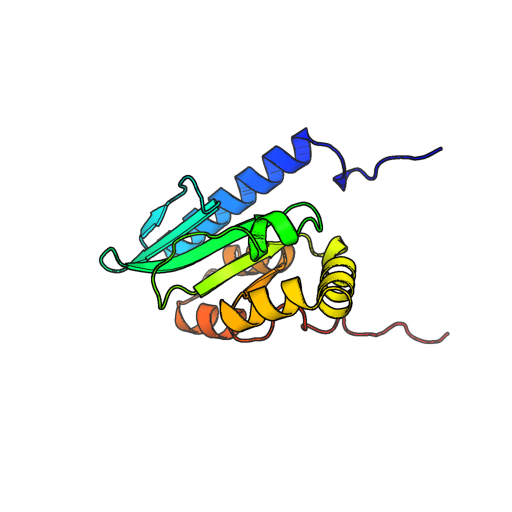29 ? -8.966 -9.967 7.363 1.00 84.00 129 ARG A C 1
ATOM 1036 O O . ARG A 1 129 ? -7.906 -9.345 7.434 1.00 84.00 129 ARG A O 1
ATOM 1043 N N . HIS A 1 130 ? -9.126 -11.175 7.896 1.00 80.12 130 HIS A N 1
ATOM 1044 C CA . HIS A 1 130 ? -8.053 -11.876 8.590 1.00 80.12 130 HIS A CA 1
ATOM 1045 C C . HIS A 1 130 ? -6.994 -12.337 7.586 1.00 80.12 130 HIS A C 1
ATOM 1047 O O . HIS A 1 130 ? -5.809 -12.054 7.759 1.00 80.12 130 HIS A O 1
ATOM 1053 N N . ALA A 1 131 ? -7.433 -12.937 6.480 1.00 77.69 131 ALA A N 1
ATOM 1054 C CA . ALA A 1 131 ? -6.593 -13.326 5.361 1.00 77.69 131 ALA A CA 1
ATOM 1055 C C . ALA A 1 131 ? -5.850 -12.123 4.766 1.00 77.69 131 ALA A C 1
ATOM 1057 O O . ALA A 1 131 ? -4.656 -12.224 4.485 1.00 77.69 131 ALA A O 1
ATOM 1058 N N . LEU A 1 132 ? -6.511 -10.967 4.627 1.00 82.88 132 LEU A N 1
ATOM 1059 C CA . LEU A 1 132 ? -5.837 -9.742 4.201 1.00 82.88 132 LEU A CA 1
ATOM 1060 C C . LEU A 1 132 ? -4.724 -9.337 5.176 1.00 82.88 132 LEU A C 1
ATOM 1062 O O . LEU A 1 132 ? -3.609 -9.072 4.731 1.00 82.88 132 LEU A O 1
ATOM 1066 N N . LYS A 1 133 ? -5.006 -9.288 6.484 1.00 77.25 133 LYS A N 1
ATOM 1067 C CA . LYS A 1 133 ? -4.009 -8.917 7.498 1.00 77.25 133 LYS A CA 1
ATOM 1068 C C . LYS A 1 133 ? -2.810 -9.864 7.471 1.00 77.25 133 LYS A C 1
ATOM 1070 O O . LYS A 1 133 ? -1.679 -9.405 7.564 1.00 77.25 133 LYS A O 1
ATOM 1075 N N . THR A 1 134 ? -3.047 -11.158 7.278 1.00 71.06 134 THR A N 1
ATOM 1076 C CA . THR A 1 134 ? -1.986 -12.156 7.115 1.00 71.06 134 THR A CA 1
ATOM 1077 C C . THR A 1 134 ? -1.164 -11.896 5.854 1.00 71.06 134 THR A C 1
ATOM 1079 O O . THR A 1 134 ? 0.056 -11.852 5.933 1.00 71.06 134 THR A O 1
ATOM 1082 N N . VAL A 1 135 ? -1.796 -11.646 4.703 1.00 69.50 135 VAL A N 1
ATOM 1083 C CA . VAL A 1 135 ? -1.072 -11.356 3.451 1.00 69.50 135 VAL A CA 1
ATOM 1084 C C . VAL A 1 135 ? -0.284 -10.045 3.531 1.00 69.50 135 VAL A C 1
AT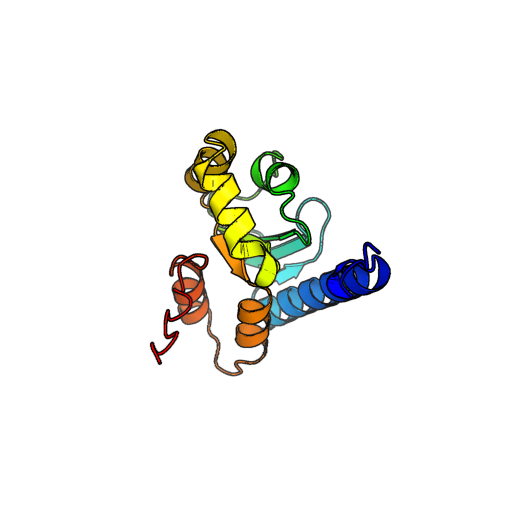OM 1086 O O . VAL A 1 135 ? 0.801 -9.959 2.971 1.00 69.50 135 VAL A O 1
ATOM 1089 N N . LEU A 1 136 ? -0.809 -9.029 4.216 1.00 69.81 136 LEU A N 1
ATOM 1090 C CA . LEU A 1 136 ? -0.123 -7.748 4.398 1.00 69.81 136 LEU A CA 1
ATOM 1091 C C . LEU A 1 136 ? 0.952 -7.785 5.490 1.00 69.81 136 LEU A C 1
ATOM 1093 O O . LEU A 1 136 ? 1.866 -6.973 5.441 1.00 69.81 136 LEU A O 1
ATOM 1097 N N . GLY A 1 137 ? 0.838 -8.688 6.465 1.00 57.72 137 GLY A N 1
ATOM 1098 C CA . GLY A 1 137 ? 1.843 -8.913 7.507 1.00 57.72 137 GLY A CA 1
ATOM 1099 C C . GLY A 1 137 ? 2.983 -9.841 7.077 1.00 57.72 137 GLY A C 1
ATOM 1100 O O . GLY A 1 137 ? 4.014 -9.886 7.743 1.00 57.72 137 GLY A O 1
ATOM 1101 N N . LEU A 1 138 ? 2.815 -10.574 5.973 1.00 51.81 138 LEU A N 1
ATOM 1102 C CA . LEU A 1 138 ? 3.880 -11.315 5.306 1.00 51.81 138 LEU A CA 1
ATOM 1103 C C . LEU A 1 138 ? 4.633 -10.341 4.405 1.00 51.81 138 LEU A C 1
ATOM 1105 O O . LEU A 1 138 ? 4.110 -9.948 3.367 1.00 51.81 138 LEU A O 1
ATOM 1109 N N . ASP A 1 139 ? 5.832 -9.954 4.834 1.00 46.81 139 ASP A N 1
ATOM 1110 C CA . ASP A 1 139 ? 6.723 -8.973 4.209 1.00 46.81 139 ASP A CA 1
ATOM 1111 C C . ASP A 1 139 ? 6.669 -9.025 2.659 1.00 46.81 139 ASP A C 1
ATOM 1113 O O . ASP A 1 139 ? 7.289 -9.883 2.020 1.00 46.81 139 ASP A O 1
ATOM 1117 N N . PRO A 1 140 ? 5.873 -8.159 2.007 1.00 49.38 140 PRO A N 1
ATOM 1118 C CA . PRO A 1 140 ? 5.439 -8.382 0.624 1.00 49.38 140 PRO A CA 1
ATOM 1119 C C . PRO A 1 140 ? 6.500 -8.003 -0.429 1.00 49.38 140 PRO A C 1
ATOM 1121 O O . PRO A 1 140 ? 6.315 -8.215 -1.638 1.00 49.38 140 PRO A O 1
ATOM 1124 N N . ILE A 1 141 ? 7.655 -7.500 0.019 1.00 44.69 141 ILE A N 1
ATOM 1125 C CA . ILE A 1 141 ? 8.877 -7.443 -0.792 1.00 44.69 141 ILE A CA 1
ATOM 1126 C C . ILE A 1 141 ? 9.478 -8.847 -0.950 1.00 44.69 141 ILE A C 1
ATOM 1128 O O . ILE A 1 141 ? 9.876 -9.204 -2.065 1.00 44.69 141 ILE A O 1
ATOM 1132 N N . ALA A 1 142 ? 9.432 -9.655 0.115 1.00 39.53 142 ALA A N 1
ATOM 1133 C CA . ALA A 1 142 ? 10.164 -10.903 0.306 1.00 39.53 142 ALA A CA 1
ATOM 1134 C C . ALA A 1 142 ? 9.375 -12.182 -0.024 1.00 39.53 142 ALA A C 1
ATOM 1136 O O . ALA A 1 142 ? 9.772 -13.270 0.395 1.00 39.53 142 ALA A O 1
ATOM 1137 N N . GLU A 1 143 ? 8.324 -12.114 -0.850 1.00 42.84 143 GLU A N 1
ATOM 1138 C CA . GLU A 1 143 ? 8.052 -13.272 -1.709 1.00 42.84 143 GLU A CA 1
ATOM 1139 C C . GLU A 1 143 ? 9.251 -13.393 -2.650 1.00 42.84 143 GLU A C 1
ATOM 1141 O O . GLU A 1 143 ? 9.311 -12.729 -3.693 1.00 42.84 143 GLU A O 1
ATOM 1146 N N . GLN A 1 144 ? 10.230 -14.180 -2.188 1.00 39.31 144 GLN A N 1
ATOM 1147 C CA . GLN A 1 144 ? 11.350 -14.702 -2.945 1.00 39.31 144 GLN A CA 1
ATOM 1148 C C . GLN A 1 144 ? 10.812 -15.029 -4.331 1.00 39.31 144 GLN A C 1
ATOM 1150 O O . GLN A 1 144 ? 9.964 -15.910 -4.487 1.00 39.31 144 GLN A O 1
ATOM 1155 N N . GLU A 1 145 ? 11.268 -14.286 -5.341 1.00 40.97 145 GLU A N 1
ATOM 1156 C CA . GLU A 1 145 ? 11.246 -14.821 -6.690 1.00 40.97 145 GLU A CA 1
ATOM 1157 C C . GLU A 1 145 ? 11.923 -16.175 -6.553 1.00 40.97 145 GLU A C 1
ATOM 1159 O O . GLU A 1 145 ? 13.099 -16.227 -6.194 1.00 40.97 145 GLU A O 1
ATOM 1164 N N . ALA A 1 146 ? 11.138 -17.249 -6.671 1.00 39.50 146 ALA A N 1
ATOM 1165 C CA . ALA A 1 146 ? 11.647 -18.599 -6.627 1.00 39.50 146 ALA A CA 1
ATOM 1166 C C . ALA A 1 146 ? 12.786 -18.640 -7.641 1.00 39.50 146 ALA A C 1
ATOM 1168 O O . ALA A 1 146 ? 12.563 -18.612 -8.852 1.00 39.50 146 ALA A O 1
ATOM 1169 N N . ALA A 1 147 ? 14.008 -18.596 -7.122 1.00 45.94 147 ALA A N 1
ATOM 1170 C CA . ALA A 1 147 ? 15.217 -18.715 -7.890 1.00 45.94 147 ALA A CA 1
ATOM 1171 C C . ALA A 1 147 ? 15.263 -20.168 -8.352 1.00 45.94 147 ALA A C 1
ATOM 1173 O O . ALA A 1 147 ? 15.846 -21.032 -7.707 1.00 45.94 147 ALA A O 1
ATOM 1174 N N . GLN A 1 148 ? 14.580 -20.451 -9.452 1.00 45.72 148 GLN A N 1
ATOM 1175 C CA . GLN A 1 148 ? 14.865 -21.601 -10.285 1.00 45.72 148 GLN A CA 1
ATOM 1176 C C . GLN A 1 148 ? 15.216 -21.073 -11.664 1.00 45.72 148 GLN A C 1
ATOM 1178 O O . GLN A 1 148 ? 14.380 -20.962 -12.555 1.00 45.72 148 GLN A O 1
ATOM 1183 N N . ILE A 1 149 ? 16.493 -20.736 -11.818 1.00 52.09 149 ILE A N 1
ATOM 1184 C CA . ILE A 1 149 ? 17.141 -20.910 -13.108 1.00 52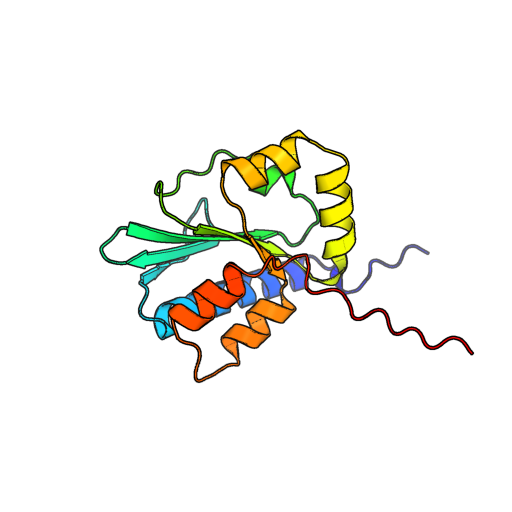.09 149 ILE A CA 1
ATOM 1185 C C . ILE A 1 149 ? 17.750 -22.313 -13.034 1.00 52.09 149 ILE A C 1
ATOM 1187 O O . ILE A 1 149 ? 18.660 -22.517 -12.227 1.00 52.09 149 ILE A O 1
ATOM 1191 N N . PRO A 1 150 ? 17.240 -23.304 -13.783 1.00 50.84 150 PRO A N 1
ATOM 1192 C CA . PRO A 1 150 ? 17.946 -24.565 -13.917 1.00 50.84 150 PRO A CA 1
ATOM 1193 C C . PRO A 1 150 ? 19.286 -24.287 -14.604 1.00 50.84 150 PRO A C 1
ATOM 1195 O O . PRO A 1 150 ? 19.330 -23.662 -15.663 1.00 50.84 150 PRO A O 1
ATOM 1198 N N . LEU A 1 151 ? 20.376 -24.718 -13.968 1.00 51.03 151 LEU A N 1
ATOM 1199 C CA . LEU A 1 151 ? 21.675 -24.835 -14.621 1.00 51.03 151 LEU A CA 1
ATOM 1200 C C . LEU A 1 151 ? 21.547 -25.898 -15.719 1.00 51.03 151 LEU A C 1
ATOM 1202 O O . LEU A 1 151 ? 21.280 -27.060 -15.410 1.00 51.03 151 LEU A O 1
ATOM 1206 N N . PHE A 1 152 ? 21.736 -25.489 -16.971 1.00 61.44 152 PHE A N 1
ATOM 1207 C CA . PHE A 1 152 ? 22.104 -26.367 -18.078 1.00 61.44 152 PHE A CA 1
ATOM 1208 C C . PHE A 1 152 ? 23.435 -25.879 -18.640 1.00 61.44 152 PHE A C 1
ATOM 1210 O O . PHE A 1 152 ? 23.571 -24.643 -18.805 1.00 61.44 152 PHE A O 1
#

Secondary structure (DSSP, 8-state):
-----GGG-HHHHHHHHHHHHHHHHHHHHHTT-EEE--SSSSEEEEETTEEEEEEEE-SSS-THHHHSS-----TTPEEEEEE-GGGHHHHHHHHHH-HHHHHHHHHHT-EEEEHHHHHHHHH-TT--HHHHHHHHHS-TT-S---------

pLDDT: mean 79.01, std 15.38, range [34.97, 94.94]

Foldseek 3Di:
DDDDDPLNDPVVVVVLLVVLLVLQQVLLVLQVFNWDQDPLFRIFTDDPNATQETEDEDADLPLCCVLVPPGDHDPNYAYEYEYAPVCLVVNVVCCVVDVSSVCSCVVNVYAYHHSVNSVVSSPDPPDYPVNVVVCRVPRRSPPPPPPDPDDD